Protein AF-A0A0P9CPW8-F1 (afdb_monomer_lite)

pLDDT: mean 89.89, std 15.86, range [35.06, 98.31]

Sequence (96 aa):
ISTAQIAPTRAFIAAADGWLRRLLAVNRASQRLHEPSLLPVLGLRWYTVCRLSTALGPWVWWRFQRSPLARHAPIDAPRRAKFLLKALASSPTAIA

Organism: NCBI:txid186479

Foldseek 3Di:
DDPPPPQLDPVNLVVLLVVLVVVLVVCVVVVPDDNLVSLQVSLQSNVVSLLVNLLVAQVSLVSNVPRPSVVSHPDDPVVNVVSNVSRHVNDPPPPD

Radius of gyration: 14.48 Å; chains: 1; bounding box: 32×31×43 Å

Structure (mmCIF, N/CA/C/O backbone):
data_AF-A0A0P9CPW8-F1
#
_entry.id   AF-A0A0P9CPW8-F1
#
loop_
_atom_site.group_PDB
_atom_site.id
_atom_site.type_symbol
_atom_site.label_atom_id
_atom_site.label_alt_id
_atom_site.label_comp_id
_atom_site.label_asym_id
_atom_site.label_entity_id
_atom_site.label_seq_id
_atom_site.pdbx_PDB_ins_code
_atom_site.Cartn_x
_atom_site.Cartn_y
_atom_site.Cartn_z
_atom_site.occupancy
_atom_site.B_iso_or_equiv
_atom_site.auth_seq_id
_atom_site.auth_comp_id
_atom_site.auth_asym_id
_atom_site.auth_atom_id
_atom_site.pdbx_PDB_model_num
ATOM 1 N N . ILE A 1 1 ? 12.893 -13.829 8.791 1.00 43.44 1 ILE A N 1
ATOM 2 C CA . ILE A 1 1 ? 11.883 -14.035 7.722 1.00 43.44 1 ILE A CA 1
ATOM 3 C C . ILE A 1 1 ? 12.650 -14.092 6.417 1.00 43.44 1 ILE A C 1
ATOM 5 O O . ILE A 1 1 ? 13.310 -13.113 6.094 1.00 43.44 1 ILE A O 1
ATOM 9 N N . SER A 1 2 ? 12.655 -15.248 5.753 1.00 40.59 2 SER A N 1
ATOM 10 C CA . SER A 1 2 ? 13.376 -15.440 4.494 1.00 40.59 2 SER A CA 1
ATOM 11 C C . SER A 1 2 ? 12.870 -14.429 3.464 1.00 40.59 2 SER A C 1
ATOM 13 O O . SER A 1 2 ? 11.680 -14.406 3.148 1.00 40.59 2 SER A O 1
ATOM 15 N N . THR A 1 3 ? 13.749 -13.550 2.988 1.00 51.97 3 THR A N 1
ATOM 16 C CA . THR A 1 3 ? 13.476 -12.590 1.914 1.00 51.97 3 THR A CA 1
ATOM 17 C C . THR A 1 3 ? 13.510 -13.322 0.580 1.00 51.97 3 THR A C 1
ATOM 19 O O . THR A 1 3 ? 14.323 -13.001 -0.286 1.00 51.97 3 THR A O 1
ATOM 22 N N . ALA A 1 4 ? 12.660 -14.338 0.408 1.00 51.00 4 ALA A N 1
ATOM 23 C CA . ALA A 1 4 ? 12.341 -14.797 -0.932 1.00 51.00 4 ALA A CA 1
ATOM 24 C C . ALA A 1 4 ? 11.863 -13.549 -1.676 1.00 51.00 4 ALA A C 1
ATOM 26 O O . ALA A 1 4 ? 10.889 -12.913 -1.265 1.00 51.00 4 ALA A O 1
ATOM 27 N N . GLN A 1 5 ? 12.651 -13.118 -2.659 1.00 57.28 5 GLN A N 1
ATOM 28 C CA . GLN A 1 5 ? 12.392 -11.923 -3.438 1.00 57.28 5 GLN A CA 1
ATOM 29 C C . GLN A 1 5 ? 11.058 -12.141 -4.145 1.00 57.28 5 GLN A C 1
ATOM 31 O O . GLN A 1 5 ? 10.997 -12.764 -5.200 1.00 57.28 5 GLN A O 1
ATOM 36 N N . ILE A 1 6 ? 9.965 -11.679 -3.536 1.00 58.62 6 ILE A N 1
ATOM 37 C CA . ILE A 1 6 ? 8.684 -11.596 -4.220 1.00 58.62 6 ILE A CA 1
ATOM 38 C C . ILE A 1 6 ? 8.924 -10.569 -5.316 1.00 58.62 6 ILE A C 1
ATOM 40 O O . ILE A 1 6 ? 8.936 -9.366 -5.050 1.00 58.62 6 ILE A O 1
ATOM 44 N N . ALA A 1 7 ? 9.192 -11.052 -6.528 1.00 69.50 7 ALA A N 1
ATOM 45 C CA . ALA A 1 7 ? 9.285 -10.200 -7.693 1.00 69.50 7 ALA A CA 1
ATOM 46 C C . ALA A 1 7 ? 7.960 -9.427 -7.770 1.00 69.50 7 ALA A C 1
ATOM 48 O O . ALA A 1 7 ? 6.892 -10.049 -7.836 1.00 69.50 7 ALA A O 1
ATOM 49 N N . PRO A 1 8 ? 7.981 -8.090 -7.676 1.00 79.12 8 PRO A N 1
ATOM 50 C CA . PRO A 1 8 ? 6.755 -7.320 -7.694 1.00 79.12 8 PRO A CA 1
ATOM 51 C C . PRO A 1 8 ? 6.130 -7.461 -9.081 1.00 79.12 8 PRO A C 1
ATOM 53 O O . PRO A 1 8 ? 6.614 -6.881 -10.045 1.00 79.12 8 PRO A O 1
ATOM 56 N N . THR A 1 9 ? 5.057 -8.244 -9.192 1.00 92.25 9 THR A N 1
ATOM 57 C CA . THR A 1 9 ? 4.272 -8.379 -10.424 1.00 92.25 9 THR A CA 1
ATOM 58 C C . THR A 1 9 ? 2.974 -7.591 -10.312 1.00 92.25 9 THR A C 1
ATOM 60 O O . THR A 1 9 ? 2.450 -7.357 -9.219 1.00 92.25 9 THR A O 1
ATOM 63 N N . ARG A 1 10 ? 2.390 -7.209 -11.454 1.00 94.38 10 ARG A N 1
ATOM 64 C CA . ARG A 1 10 ? 1.068 -6.558 -11.464 1.00 94.38 10 ARG A CA 1
ATOM 65 C C . ARG A 1 10 ? -0.002 -7.429 -10.789 1.00 94.38 10 ARG A C 1
ATOM 67 O O . ARG A 1 10 ? -0.849 -6.899 -10.070 1.00 94.38 10 ARG A O 1
ATOM 74 N N . ALA A 1 11 ? 0.080 -8.750 -10.972 1.00 93.88 11 ALA A N 1
ATOM 75 C CA . ALA A 1 11 ? -0.799 -9.725 -10.330 1.00 93.88 11 ALA A CA 1
ATOM 76 C C . ALA A 1 11 ? -0.641 -9.724 -8.802 1.00 93.88 11 ALA A C 1
ATOM 78 O O . ALA A 1 11 ? -1.641 -9.660 -8.088 1.00 93.88 11 ALA A O 1
ATOM 79 N N . PHE A 1 12 ? 0.597 -9.699 -8.296 1.00 93.75 12 PHE A N 1
ATOM 80 C CA . PHE A 1 12 ? 0.864 -9.588 -6.862 1.00 93.75 12 PHE A CA 1
ATOM 81 C C . PHE A 1 12 ? 0.256 -8.311 -6.267 1.00 93.75 12 PHE A C 1
ATOM 83 O O . PHE A 1 12 ? -0.432 -8.374 -5.249 1.00 93.75 12 PHE A O 1
ATOM 90 N N . ILE A 1 13 ? 0.428 -7.159 -6.925 1.00 95.88 13 ILE A N 1
ATOM 91 C CA . ILE A 1 13 ? -0.162 -5.895 -6.453 1.00 95.88 13 ILE A CA 1
ATOM 92 C C . ILE A 1 13 ? -1.693 -5.962 -6.427 1.00 95.88 13 ILE A C 1
ATOM 94 O O . ILE A 1 13 ? -2.318 -5.495 -5.473 1.00 95.88 13 ILE A O 1
ATOM 98 N N . ALA A 1 14 ? -2.311 -6.544 -7.457 1.00 96.00 14 ALA A N 1
ATOM 99 C CA . ALA A 1 14 ? -3.760 -6.712 -7.503 1.00 96.00 14 ALA A CA 1
ATOM 100 C C . ALA A 1 14 ? -4.265 -7.627 -6.373 1.00 96.00 14 ALA A C 1
ATOM 102 O O . ALA A 1 14 ? -5.244 -7.283 -5.705 1.00 96.00 14 ALA A O 1
ATOM 103 N N . ALA A 1 15 ? -3.569 -8.738 -6.119 1.00 96.31 15 ALA A N 1
ATOM 104 C CA . ALA A 1 15 ? -3.877 -9.657 -5.029 1.00 96.31 15 ALA A CA 1
ATOM 105 C C . ALA A 1 15 ? -3.714 -8.992 -3.653 1.00 96.31 15 ALA A C 1
ATOM 107 O O . ALA A 1 15 ? -4.583 -9.153 -2.795 1.00 96.31 15 ALA A O 1
ATOM 108 N N . ALA A 1 16 ? -2.658 -8.196 -3.459 1.00 96.75 16 ALA A N 1
ATOM 109 C CA . ALA A 1 16 ? -2.407 -7.464 -2.220 1.00 96.75 16 ALA A CA 1
ATOM 110 C C . ALA A 1 16 ? -3.511 -6.436 -1.917 1.00 96.75 16 ALA A C 1
ATOM 112 O O . ALA A 1 16 ? -4.030 -6.414 -0.801 1.00 96.75 16 ALA A O 1
ATOM 113 N N . ASP A 1 17 ? -3.930 -5.631 -2.904 1.00 97.94 17 ASP A N 1
ATOM 114 C CA . ASP A 1 17 ? -5.058 -4.697 -2.738 1.00 97.94 17 ASP A CA 1
ATOM 115 C C . ASP A 1 17 ? -6.352 -5.446 -2.388 1.00 97.94 17 ASP A C 1
ATOM 117 O O . ASP A 1 17 ? -7.056 -5.091 -1.442 1.00 97.94 17 ASP A O 1
ATOM 121 N N . GLY A 1 18 ? -6.648 -6.528 -3.116 1.00 98.12 18 GLY A N 1
ATOM 122 C CA . GLY A 1 18 ? -7.824 -7.359 -2.860 1.00 98.12 18 GLY A CA 1
ATOM 123 C C . GLY A 1 18 ? -7.813 -7.992 -1.467 1.00 98.12 18 GLY A C 1
ATOM 124 O O . GLY A 1 18 ? -8.845 -8.046 -0.800 1.00 98.12 18 GLY A O 1
ATOM 125 N N . TRP A 1 19 ? -6.655 -8.449 -0.993 1.00 98.19 19 TRP A N 1
ATOM 126 C CA . TRP A 1 19 ? -6.501 -9.004 0.350 1.00 98.19 19 TRP A CA 1
ATOM 127 C C . TRP A 1 19 ? -6.695 -7.945 1.443 1.00 98.19 19 TRP A C 1
ATOM 129 O O . TRP A 1 19 ? -7.506 -8.156 2.343 1.00 98.19 19 TRP A O 1
ATOM 139 N N . LEU A 1 20 ? -6.053 -6.776 1.333 1.00 98.31 20 LEU A N 1
ATOM 140 C CA . LEU A 1 20 ? -6.200 -5.691 2.314 1.00 98.31 20 LEU A CA 1
ATOM 141 C C . LEU A 1 20 ? -7.644 -5.173 2.392 1.00 98.31 20 LEU A C 1
ATOM 143 O O . LEU A 1 20 ? -8.161 -4.914 3.479 1.00 98.31 20 LEU A O 1
ATOM 147 N N . ARG A 1 21 ? -8.323 -5.057 1.247 1.00 98.19 21 ARG A N 1
ATOM 148 C CA . ARG A 1 21 ? -9.738 -4.661 1.193 1.00 98.19 21 ARG A CA 1
ATOM 149 C C . ARG A 1 21 ? -10.655 -5.716 1.807 1.00 98.19 21 ARG A C 1
ATOM 151 O O . ARG A 1 21 ? -11.599 -5.352 2.502 1.00 98.19 21 ARG A O 1
ATOM 158 N N . ARG A 1 22 ? -10.374 -7.006 1.591 1.00 98.25 22 ARG A N 1
ATOM 159 C CA .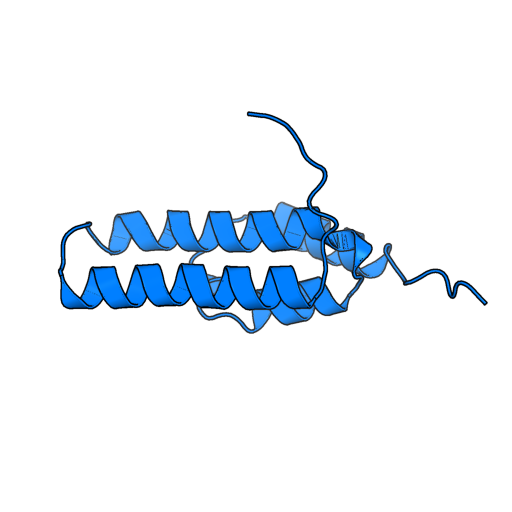 ARG A 1 22 ? -11.102 -8.099 2.256 1.00 98.25 22 ARG A CA 1
ATOM 160 C C . ARG A 1 22 ? -10.891 -8.078 3.764 1.00 98.25 22 ARG A C 1
ATOM 162 O O . ARG A 1 22 ? -11.862 -8.235 4.490 1.00 98.25 22 ARG A O 1
ATOM 169 N N . LEU A 1 23 ? -9.674 -7.810 4.236 1.00 97.31 23 LEU A N 1
ATOM 170 C CA . LEU A 1 23 ? -9.397 -7.680 5.667 1.00 97.31 23 LEU A CA 1
ATOM 171 C C . LEU A 1 23 ? -10.216 -6.545 6.302 1.00 97.31 23 LEU A C 1
ATOM 173 O O . LEU A 1 23 ? -10.815 -6.743 7.355 1.00 97.31 23 LEU A O 1
ATOM 177 N N . LEU A 1 24 ? -10.314 -5.390 5.633 1.00 97.50 24 LEU A N 1
ATOM 178 C CA . LEU A 1 24 ? -11.188 -4.298 6.072 1.00 97.50 24 LEU A CA 1
ATOM 179 C C . LEU A 1 24 ? -12.668 -4.707 6.080 1.00 97.50 24 LEU A C 1
ATOM 181 O O . LEU A 1 24 ? -13.376 -4.411 7.037 1.00 97.50 24 LEU A O 1
ATOM 185 N N . ALA A 1 25 ? -13.138 -5.387 5.032 1.00 97.88 25 ALA A N 1
ATOM 186 C CA . ALA A 1 25 ? -14.526 -5.838 4.937 1.00 97.88 25 ALA A CA 1
ATOM 187 C C . ALA A 1 25 ? -14.885 -6.841 6.046 1.00 97.88 25 ALA A C 1
ATOM 189 O O . ALA A 1 25 ? -15.916 -6.693 6.696 1.00 97.88 25 ALA A O 1
ATOM 190 N N . VAL A 1 26 ? -14.005 -7.810 6.315 1.00 97.94 26 VAL A N 1
ATOM 191 C CA . VAL A 1 26 ? -14.169 -8.762 7.421 1.00 97.94 26 VAL A CA 1
ATOM 192 C C . VAL A 1 26 ? -14.165 -8.028 8.758 1.00 97.94 26 VAL A C 1
ATOM 194 O O . VAL A 1 26 ? -15.039 -8.285 9.578 1.00 97.94 26 VAL A O 1
ATOM 197 N N . ASN A 1 27 ? -13.255 -7.068 8.966 1.00 97.62 27 ASN A N 1
ATOM 198 C CA . ASN A 1 27 ? -13.250 -6.286 10.200 1.00 97.62 27 ASN A CA 1
ATOM 199 C C . ASN A 1 27 ? -14.541 -5.483 10.389 1.00 97.62 27 ASN A C 1
ATOM 201 O O . ASN A 1 27 ? -15.027 -5.395 11.508 1.00 97.62 27 ASN A O 1
ATOM 205 N N . ARG A 1 28 ? -15.108 -4.919 9.319 1.00 96.69 28 ARG A N 1
ATOM 206 C CA . ARG A 1 28 ? -16.396 -4.209 9.366 1.00 96.69 28 ARG A CA 1
ATOM 207 C C . ARG A 1 28 ? -17.552 -5.121 9.740 1.00 96.69 28 ARG A C 1
ATOM 209 O O . ARG A 1 28 ? -18.408 -4.712 10.511 1.00 96.69 28 ARG A O 1
ATOM 216 N N . ALA A 1 29 ? -17.555 -6.346 9.221 1.00 97.69 29 ALA A N 1
ATOM 217 C CA . ALA A 1 29 ? -18.577 -7.334 9.544 1.00 97.69 29 ALA A CA 1
ATOM 218 C C . ALA A 1 29 ? -18.452 -7.858 10.983 1.00 97.69 29 ALA A C 1
ATOM 220 O O . ALA A 1 29 ? -19.460 -8.104 11.632 1.00 97.69 29 ALA A O 1
ATOM 221 N N . SER A 1 30 ? -17.227 -8.037 11.489 1.00 96.44 30 SER A N 1
ATOM 222 C CA . SER A 1 30 ? -16.994 -8.644 12.806 1.00 96.44 30 SER A CA 1
ATOM 223 C C . SER A 1 30 ? -16.739 -7.645 13.939 1.00 96.44 30 SER A C 1
ATOM 225 O O . SER A 1 30 ? -16.679 -8.059 15.090 1.00 96.44 30 SER A O 1
ATOM 227 N N . GLN A 1 31 ? -16.463 -6.379 13.614 1.00 94.00 31 GLN A N 1
ATOM 228 C CA . GLN A 1 31 ? -16.071 -5.287 14.522 1.00 94.00 31 GLN A CA 1
ATOM 229 C C . GLN A 1 31 ? -14.980 -5.659 15.546 1.00 94.00 31 GLN A C 1
ATOM 231 O O . GLN A 1 31 ? -14.958 -5.161 16.667 1.00 94.00 31 GLN A O 1
ATOM 236 N N . ARG A 1 32 ? -14.046 -6.539 15.158 1.00 94.88 32 ARG A N 1
ATOM 237 C CA . ARG A 1 32 ? -13.028 -7.096 16.070 1.00 94.88 32 ARG A CA 1
ATOM 238 C C . ARG A 1 32 ? -11.921 -6.102 16.396 1.00 94.88 32 ARG A C 1
ATOM 240 O O . ARG A 1 32 ? -11.352 -6.150 17.480 1.00 94.88 32 ARG A O 1
ATOM 247 N N . LEU A 1 33 ? -11.583 -5.237 15.445 1.00 95.31 33 LEU A N 1
ATOM 248 C CA . LEU A 1 33 ? -10.580 -4.193 15.595 1.00 95.31 33 LEU A CA 1
ATOM 249 C C . LEU A 1 33 ? -11.256 -2.831 15.499 1.00 95.31 33 LEU A C 1
ATOM 251 O O . LEU A 1 33 ? -12.134 -2.619 14.656 1.00 95.31 33 LEU A O 1
ATOM 255 N N . HIS A 1 34 ? -10.782 -1.887 16.310 1.00 96.56 34 HIS A N 1
ATOM 256 C CA . HIS A 1 34 ? -11.200 -0.494 16.235 1.00 96.56 34 HIS A CA 1
ATOM 257 C C . HIS A 1 34 ? -10.828 0.090 14.862 1.00 96.56 34 HIS A C 1
ATOM 259 O O . HIS A 1 34 ? -9.652 0.303 14.556 1.00 96.56 34 HIS A O 1
ATOM 265 N N . GLU A 1 35 ? -11.833 0.316 14.012 1.00 95.94 35 GLU A N 1
ATOM 266 C CA . GLU A 1 35 ? -11.633 0.703 12.610 1.00 95.94 35 GLU A CA 1
ATOM 267 C C . GLU A 1 35 ? -10.796 1.985 12.426 1.00 95.94 35 GLU A C 1
ATOM 269 O O . GLU A 1 35 ? -9.896 1.962 11.580 1.00 95.94 35 GLU A O 1
ATOM 274 N N . PRO A 1 36 ? -10.982 3.058 13.224 1.00 96.56 36 PRO A N 1
ATOM 275 C CA . PRO A 1 36 ? -10.139 4.252 13.142 1.00 96.56 36 PRO A CA 1
ATOM 276 C C . PRO A 1 36 ? -8.640 3.972 13.307 1.00 96.56 36 PRO A C 1
ATOM 278 O O . PRO A 1 36 ? -7.827 4.607 12.641 1.00 96.56 36 PRO A O 1
ATOM 281 N N . SER A 1 37 ? -8.268 2.981 14.124 1.00 96.94 37 SER A N 1
ATOM 282 C CA . SER A 1 37 ? -6.871 2.557 14.294 1.00 96.94 37 SER A CA 1
ATOM 283 C C . SER A 1 37 ? -6.403 1.612 13.184 1.00 96.94 37 SER A C 1
ATOM 285 O O . SER A 1 37 ? -5.222 1.593 12.838 1.00 96.94 37 SER A O 1
ATOM 287 N N . LEU A 1 38 ? -7.311 0.828 12.596 1.00 97.31 38 LEU A N 1
ATOM 288 C CA . LEU A 1 38 ? -6.992 -0.126 11.531 1.00 97.31 38 LEU A CA 1
ATOM 289 C C . LEU A 1 38 ? -6.741 0.563 10.183 1.00 97.31 38 LEU A C 1
ATOM 291 O O . LEU A 1 38 ? -5.826 0.177 9.450 1.00 97.31 38 LEU A O 1
ATOM 295 N N . LEU A 1 39 ? -7.544 1.572 9.837 1.00 98.12 39 LEU A N 1
ATOM 296 C CA . LEU A 1 39 ? -7.482 2.237 8.531 1.00 98.12 39 LEU A CA 1
ATOM 297 C C . LEU A 1 39 ? -6.079 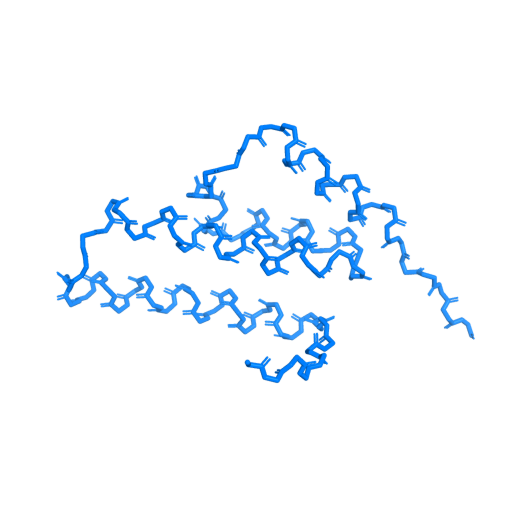2.792 8.199 1.00 98.12 39 LEU A C 1
ATOM 299 O O . LEU A 1 39 ? -5.590 2.493 7.102 1.00 98.12 39 LEU A O 1
ATOM 303 N N . PRO A 1 40 ? -5.379 3.505 9.109 1.00 98.19 40 PRO A N 1
ATOM 304 C CA . PRO A 1 40 ? -4.011 3.961 8.873 1.00 98.19 40 PRO A CA 1
ATOM 305 C C . PRO A 1 40 ? -3.024 2.825 8.618 1.00 98.19 40 PRO A C 1
ATOM 307 O O . PRO A 1 40 ? -2.154 2.940 7.752 1.00 98.19 40 PRO A O 1
ATOM 310 N N . VAL A 1 41 ? -3.178 1.702 9.325 1.00 98.00 41 VAL A N 1
ATOM 311 C CA . VAL A 1 41 ? -2.318 0.523 9.163 1.00 98.00 41 VAL A CA 1
ATOM 312 C C . VAL A 1 41 ? -2.506 -0.083 7.776 1.00 98.00 41 VAL A C 1
ATOM 314 O O . VAL A 1 41 ? -1.523 -0.331 7.076 1.00 98.00 41 VAL A O 1
ATOM 317 N N . LEU A 1 42 ? -3.751 -0.277 7.336 1.00 98.31 42 LEU A N 1
ATOM 318 C CA . LEU A 1 42 ? -4.035 -0.813 6.002 1.00 98.31 42 LEU A CA 1
ATOM 319 C C . LEU A 1 42 ? -3.563 0.135 4.896 1.00 98.31 42 LEU A C 1
ATOM 321 O O . LEU A 1 42 ? -2.958 -0.315 3.921 1.00 98.31 42 LEU A O 1
ATOM 325 N N . GLY A 1 43 ? -3.775 1.442 5.066 1.00 98.19 43 GLY A N 1
ATOM 326 C CA . GLY A 1 43 ? -3.281 2.461 4.141 1.00 98.19 4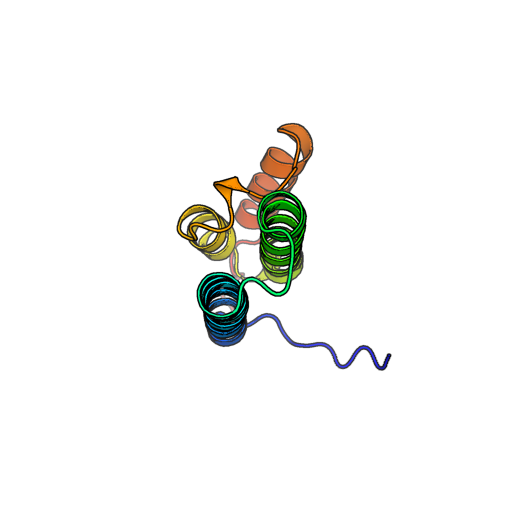3 GLY A CA 1
ATOM 327 C C . GLY A 1 43 ? -1.754 2.463 4.039 1.00 98.19 43 GLY A C 1
ATOM 328 O O . GLY A 1 43 ? -1.203 2.467 2.936 1.00 98.19 43 GLY A O 1
ATOM 329 N N . LEU A 1 44 ? -1.050 2.382 5.170 1.00 98.19 44 LEU A N 1
ATOM 330 C CA . LEU A 1 44 ? 0.412 2.316 5.204 1.00 98.19 44 LEU A CA 1
ATOM 331 C C . LEU A 1 44 ? 0.951 1.027 4.566 1.00 98.19 44 LEU A C 1
ATOM 333 O O . LEU A 1 44 ? 1.958 1.064 3.849 1.00 98.19 44 LEU A O 1
ATOM 337 N N . ARG A 1 45 ? 0.287 -0.115 4.786 1.00 98.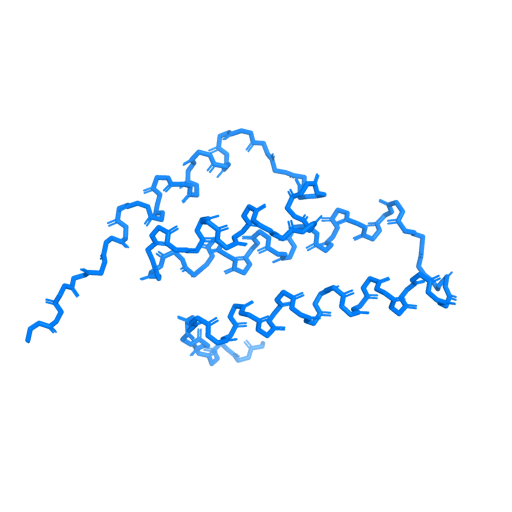00 45 ARG A N 1
ATOM 338 C CA . ARG A 1 45 ? 0.643 -1.387 4.136 1.00 98.00 45 ARG A CA 1
ATOM 339 C C . ARG A 1 45 ? 0.447 -1.312 2.630 1.00 98.00 45 ARG A C 1
ATOM 341 O O . ARG A 1 45 ? 1.359 -1.690 1.896 1.00 98.00 45 ARG A O 1
ATOM 348 N N . TRP A 1 46 ? -0.669 -0.749 2.175 1.00 98.19 46 TRP A N 1
ATOM 349 C CA . TRP A 1 46 ? -0.918 -0.530 0.753 1.00 98.19 46 TRP A CA 1
ATOM 350 C C . TRP A 1 46 ? 0.140 0.375 0.110 1.00 98.19 46 TRP A C 1
ATOM 352 O O . TRP A 1 46 ? 0.738 0.017 -0.906 1.00 98.19 46 TRP A O 1
ATOM 362 N N . TYR A 1 47 ? 0.452 1.505 0.749 1.00 98.00 47 TYR A N 1
ATOM 363 C CA . TYR A 1 47 ? 1.539 2.383 0.318 1.00 98.00 47 TYR A CA 1
ATOM 364 C C . TYR A 1 47 ? 2.879 1.645 0.234 1.00 98.00 47 TYR A C 1
ATOM 366 O O . TYR A 1 47 ? 3.614 1.800 -0.737 1.00 98.00 47 TYR A O 1
ATOM 374 N N . THR A 1 48 ? 3.196 0.817 1.230 1.00 96.50 48 THR A N 1
ATOM 375 C CA . THR A 1 48 ? 4.465 0.082 1.287 1.00 96.50 48 THR A CA 1
ATOM 376 C C . THR A 1 48 ? 4.597 -0.910 0.136 1.00 96.50 48 THR A C 1
ATOM 378 O O . THR A 1 48 ? 5.637 -0.919 -0.521 1.00 96.50 48 THR A O 1
ATOM 381 N N . VAL A 1 49 ? 3.547 -1.686 -0.152 1.00 96.25 49 VAL A N 1
ATOM 382 C CA . VAL A 1 49 ? 3.511 -2.617 -1.294 1.00 96.25 49 VAL A CA 1
ATOM 383 C C . VAL A 1 49 ? 3.786 -1.872 -2.602 1.00 96.25 49 VAL A C 1
ATOM 385 O O . VAL A 1 49 ? 4.676 -2.257 -3.361 1.00 96.25 49 VAL A O 1
ATOM 388 N N . CYS A 1 50 ? 3.087 -0.762 -2.837 1.00 96.56 50 CYS A N 1
ATOM 389 C CA . CYS A 1 50 ? 3.243 0.032 -4.054 1.00 96.56 50 CYS A CA 1
ATOM 390 C C . CYS A 1 50 ? 4.624 0.698 -4.158 1.00 96.56 50 CYS A C 1
ATOM 392 O O . CYS A 1 50 ? 5.270 0.632 -5.202 1.00 96.56 50 CYS A O 1
ATOM 394 N N . ARG A 1 51 ? 5.131 1.280 -3.066 1.00 95.75 51 ARG A N 1
ATOM 395 C CA . ARG A 1 51 ? 6.446 1.940 -3.019 1.00 95.75 51 ARG A CA 1
ATOM 396 C C . ARG A 1 51 ? 7.593 0.976 -3.327 1.00 95.75 51 ARG A C 1
ATOM 398 O O . ARG A 1 51 ? 8.542 1.349 -4.020 1.00 95.75 51 ARG A O 1
ATOM 405 N N . LEU A 1 52 ? 7.522 -0.246 -2.802 1.00 94.12 52 LEU A N 1
ATOM 406 C CA . LEU A 1 52 ? 8.526 -1.285 -3.050 1.00 94.12 52 LEU A CA 1
ATOM 407 C C . LEU A 1 52 ? 8.422 -1.886 -4.457 1.00 94.12 52 LEU A C 1
ATOM 409 O O . LEU A 1 52 ? 9.372 -2.497 -4.928 1.00 94.12 52 LEU A O 1
ATOM 413 N N . SER A 1 53 ? 7.314 -1.642 -5.153 1.00 94.75 53 SER A N 1
ATOM 414 C CA . SER A 1 53 ? 7.053 -2.151 -6.499 1.00 94.75 53 SER A CA 1
ATOM 415 C C . SER A 1 53 ? 7.218 -1.084 -7.586 1.00 94.75 53 SER A C 1
ATOM 417 O O . SER A 1 53 ? 6.630 -1.183 -8.660 1.00 94.75 53 SER A O 1
ATOM 419 N N . THR A 1 54 ? 8.013 -0.046 -7.311 1.00 93.81 54 THR A N 1
ATOM 420 C CA . THR A 1 54 ? 8.271 1.060 -8.250 1.00 93.81 54 THR A CA 1
ATOM 421 C C . THR A 1 54 ? 8.895 0.603 -9.565 1.00 93.81 54 THR A C 1
ATOM 423 O O . THR A 1 54 ? 8.639 1.243 -10.572 1.00 93.81 54 THR A O 1
ATOM 426 N N . ALA A 1 55 ? 9.574 -0.549 -9.593 1.00 91.56 55 ALA A N 1
ATOM 427 C CA . ALA A 1 55 ? 10.085 -1.179 -10.815 1.00 91.56 55 ALA A CA 1
ATOM 428 C C . ALA A 1 55 ? 8.999 -1.509 -11.866 1.00 91.56 55 ALA A C 1
ATOM 430 O O . ALA A 1 55 ? 9.318 -1.696 -13.032 1.00 91.56 55 ALA A O 1
ATOM 431 N N . LEU A 1 56 ? 7.714 -1.547 -11.484 1.00 91.81 56 LEU A N 1
ATOM 432 C CA . LEU A 1 56 ? 6.585 -1.686 -12.419 1.00 91.81 56 LEU A CA 1
ATOM 433 C C . LEU A 1 56 ? 6.182 -0.364 -13.098 1.00 91.81 56 LEU A C 1
ATOM 435 O O . LEU A 1 56 ? 5.188 -0.314 -13.832 1.00 91.81 56 LEU A O 1
ATOM 439 N N . GLY A 1 57 ? 6.927 0.701 -12.818 1.00 93.69 57 GLY A N 1
ATOM 440 C CA . GLY A 1 57 ? 6.800 2.011 -13.424 1.00 93.69 57 GLY A CA 1
ATOM 441 C C . GLY A 1 57 ? 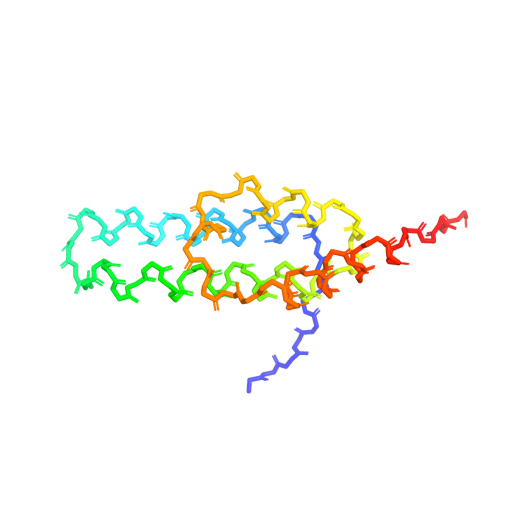5.559 2.798 -13.017 1.00 93.69 57 GLY A C 1
ATOM 442 O O . GLY A 1 57 ? 4.942 2.516 -11.983 1.00 93.69 57 GLY A O 1
ATOM 443 N N . PRO A 1 58 ? 5.145 3.789 -13.828 1.00 95.69 58 PRO A N 1
ATOM 444 C CA . PRO A 1 58 ? 4.062 4.713 -13.482 1.00 95.69 58 PRO A CA 1
ATOM 445 C C . PRO A 1 58 ? 2.743 4.006 -13.151 1.00 95.69 58 PRO A C 1
ATOM 447 O O . PRO A 1 58 ? 1.924 4.518 -12.387 1.00 95.69 58 PRO A O 1
ATOM 450 N N . TRP A 1 59 ? 2.544 2.795 -13.680 1.00 95.56 59 TRP A N 1
ATOM 451 C CA . TRP A 1 59 ? 1.386 1.960 -13.383 1.00 95.56 59 TRP A CA 1
ATOM 452 C C . TRP A 1 59 ? 1.182 1.740 -11.876 1.00 95.56 59 TRP A C 1
ATOM 454 O O . TRP A 1 59 ? 0.040 1.776 -11.414 1.00 95.56 59 TRP A O 1
ATOM 464 N N . VAL A 1 60 ? 2.253 1.569 -11.085 1.00 96.38 60 VAL A N 1
ATOM 465 C CA . VAL A 1 60 ? 2.103 1.337 -9.638 1.00 96.38 60 VAL A CA 1
ATOM 466 C C . VAL A 1 60 ? 1.585 2.573 -8.901 1.00 96.38 60 VAL A C 1
ATOM 468 O O . VAL A 1 60 ? 0.808 2.449 -7.953 1.00 96.38 60 VAL A O 1
ATOM 471 N N . TRP A 1 61 ? 1.948 3.770 -9.366 1.00 96.44 61 TRP A N 1
ATOM 472 C CA . TRP A 1 61 ? 1.427 5.022 -8.824 1.00 96.44 61 TRP A CA 1
ATOM 473 C C . TRP A 1 61 ? -0.075 5.140 -9.086 1.00 96.44 61 TRP A C 1
ATOM 475 O O . TRP A 1 61 ? -0.858 5.349 -8.157 1.00 96.44 61 TRP A O 1
ATOM 485 N N . TRP A 1 62 ? -0.496 4.914 -10.331 1.00 96.81 62 TRP A N 1
ATOM 486 C CA . TRP A 1 62 ? -1.913 4.901 -10.691 1.00 96.81 62 TRP A CA 1
ATOM 487 C C . TRP A 1 62 ? -2.689 3.852 -9.901 1.00 96.81 62 TRP A C 1
ATOM 489 O O . TRP A 1 62 ? -3.784 4.122 -9.399 1.00 96.81 62 TRP A O 1
ATOM 499 N N . ARG A 1 63 ? -2.113 2.656 -9.741 1.00 97.06 63 ARG A N 1
ATOM 500 C CA . ARG A 1 63 ? -2.747 1.581 -8.983 1.00 97.06 63 ARG A CA 1
ATOM 501 C C . ARG A 1 63 ? -2.923 1.957 -7.519 1.00 97.06 63 ARG A C 1
ATOM 503 O O . ARG A 1 63 ? -4.005 1.702 -6.986 1.00 97.06 63 ARG A O 1
ATOM 510 N N . PHE A 1 64 ? -1.907 2.573 -6.906 1.00 97.69 64 PHE A N 1
ATOM 511 C CA . PHE A 1 64 ? -1.966 3.078 -5.537 1.00 97.69 64 PHE A CA 1
ATOM 512 C C . PHE A 1 64 ? -3.156 4.020 -5.358 1.00 97.69 64 PHE A C 1
ATOM 514 O O . PHE A 1 64 ? -4.016 3.735 -4.527 1.00 97.69 64 PHE A O 1
ATOM 521 N N . GLN A 1 65 ? -3.249 5.061 -6.188 1.00 96.81 65 GLN A N 1
ATOM 522 C CA . GLN A 1 65 ? -4.261 6.116 -6.062 1.00 96.81 65 GLN A CA 1
ATOM 523 C C . GLN A 1 65 ? -5.698 5.622 -6.276 1.00 96.81 65 GLN A C 1
ATOM 525 O O . GLN A 1 65 ? -6.624 6.139 -5.660 1.00 96.81 65 GLN A O 1
ATOM 530 N N . ARG A 1 66 ? -5.900 4.598 -7.114 1.00 96.50 66 ARG A N 1
ATOM 531 C CA . ARG A 1 66 ? -7.234 4.031 -7.385 1.00 96.50 66 ARG A CA 1
ATOM 532 C C . ARG A 1 66 ? -7.798 3.184 -6.243 1.00 96.50 66 ARG A C 1
ATOM 534 O O . ARG A 1 66 ? -8.984 2.862 -6.268 1.00 96.50 66 ARG A O 1
ATOM 541 N N . SER A 1 67 ? -6.979 2.766 -5.277 1.00 97.25 67 SER A N 1
ATOM 542 C CA . SER A 1 67 ? -7.479 1.992 -4.140 1.00 97.25 67 SER A CA 1
ATOM 543 C C . SER A 1 67 ? -8.084 2.914 -3.076 1.00 97.25 67 SER A C 1
ATOM 545 O O . SER A 1 67 ? -7.440 3.889 -2.681 1.00 97.25 67 SER A O 1
ATOM 547 N N . PRO A 1 68 ? -9.251 2.571 -2.496 1.00 96.62 68 PRO A N 1
ATOM 548 C CA . PRO A 1 68 ? -9.814 3.310 -1.366 1.00 96.62 68 PRO A CA 1
ATOM 549 C C . PRO A 1 68 ? -8.928 3.274 -0.111 1.00 96.62 68 PRO A C 1
ATOM 551 O O . PRO A 1 68 ? -9.212 4.000 0.834 1.00 96.62 68 PRO A O 1
ATOM 554 N N . LEU A 1 69 ? -7.875 2.451 -0.068 1.00 97.31 69 LEU A N 1
ATOM 555 C CA . LEU A 1 69 ? -6.903 2.423 1.029 1.00 97.31 69 LEU A CA 1
ATOM 556 C C . LEU A 1 69 ? -5.913 3.598 0.972 1.00 97.31 69 LEU A C 1
ATOM 558 O O . LEU A 1 69 ? -5.364 3.985 2.001 1.00 97.31 69 LEU A O 1
ATOM 562 N N . ALA A 1 70 ? -5.700 4.207 -0.200 1.00 97.19 70 ALA A N 1
ATOM 563 C CA . ALA A 1 70 ? -4.713 5.277 -0.374 1.00 97.19 70 ALA A CA 1
ATOM 564 C C . ALA A 1 70 ? -5.045 6.562 0.397 1.00 97.19 70 ALA A C 1
ATOM 566 O O . ALA A 1 70 ? -4.131 7.272 0.824 1.00 97.19 70 ALA A O 1
ATOM 567 N N . ARG A 1 71 ? -6.336 6.846 0.612 1.00 96.31 71 ARG A N 1
ATOM 568 C CA . ARG A 1 71 ? -6.797 7.991 1.419 1.00 96.31 71 ARG A CA 1
ATOM 569 C C . ARG A 1 71 ? -6.506 7.834 2.910 1.00 96.31 71 ARG A C 1
ATOM 571 O O . ARG A 1 71 ? -6.453 8.823 3.622 1.00 96.31 71 ARG A O 1
ATOM 578 N N . HIS A 1 72 ? -6.314 6.599 3.370 1.00 97.62 72 HIS A N 1
ATOM 579 C CA . HIS A 1 72 ? -6.039 6.301 4.772 1.00 97.62 72 HIS A CA 1
ATOM 580 C C . HIS A 1 72 ? -4.543 6.156 5.054 1.00 97.62 72 HIS A C 1
ATOM 582 O O . HIS A 1 72 ? -4.166 5.987 6.202 1.00 97.62 72 HIS A O 1
ATOM 588 N N . ALA A 1 73 ? -3.676 6.211 4.038 1.00 96.62 73 ALA A N 1
ATOM 589 C CA . ALA A 1 73 ? -2.237 6.118 4.245 1.00 96.62 73 ALA A CA 1
ATOM 590 C C . ALA A 1 73 ? -1.712 7.397 4.934 1.00 96.62 73 ALA A C 1
ATOM 592 O O . ALA A 1 73 ? -1.779 8.466 4.313 1.00 96.62 73 ALA A O 1
ATOM 593 N N . PRO A 1 74 ? -1.150 7.308 6.159 1.00 96.50 74 PRO A N 1
ATOM 594 C CA . PRO A 1 74 ? -0.608 8.452 6.890 1.00 96.50 74 PRO A CA 1
ATOM 595 C C . PRO A 1 74 ? 0.783 8.804 6.346 1.00 96.50 74 PRO A C 1
ATOM 597 O O . PRO A 1 74 ? 1.814 8.556 6.971 1.00 96.50 74 PRO A O 1
ATOM 600 N N . ILE A 1 75 ? 0.814 9.305 5.115 1.00 95.56 75 ILE A N 1
ATOM 601 C CA . ILE A 1 75 ? 2.036 9.679 4.407 1.00 95.56 75 ILE A CA 1
ATOM 602 C C . ILE A 1 75 ? 1.990 11.160 4.049 1.00 95.56 75 ILE A C 1
ATOM 604 O O . ILE A 1 75 ? 1.018 11.655 3.475 1.00 95.56 75 ILE A O 1
ATOM 608 N N . ASP A 1 76 ? 3.070 11.845 4.385 1.00 95.25 76 ASP A N 1
ATOM 609 C CA . ASP A 1 76 ? 3.320 13.248 4.104 1.00 95.25 76 ASP A CA 1
ATOM 610 C C . ASP A 1 76 ? 3.581 13.490 2.607 1.00 95.25 76 ASP A C 1
ATOM 612 O O . ASP A 1 76 ? 3.973 12.591 1.848 1.00 95.25 76 ASP A O 1
ATOM 616 N N . ALA A 1 77 ? 3.356 14.731 2.172 1.00 95.25 77 ALA A N 1
ATOM 617 C CA . ALA A 1 77 ? 3.517 15.137 0.778 1.00 95.25 77 ALA A CA 1
ATOM 618 C C . ALA A 1 77 ? 4.925 14.851 0.208 1.00 95.25 77 ALA A C 1
ATOM 620 O O . ALA A 1 77 ? 4.994 14.316 -0.903 1.00 95.25 77 ALA A O 1
ATOM 621 N N . PRO A 1 78 ? 6.038 15.078 0.940 1.00 96.94 78 PRO A N 1
ATOM 622 C CA . PRO A 1 78 ? 7.378 14.735 0.459 1.00 96.94 78 PRO A CA 1
ATOM 623 C C . PRO A 1 78 ? 7.545 13.247 0.133 1.00 96.94 78 PRO A C 1
ATOM 625 O O . PRO A 1 78 ? 8.087 12.890 -0.917 1.00 96.94 78 PRO A O 1
ATOM 628 N N . ARG A 1 79 ? 7.040 12.347 0.988 1.00 95.69 79 ARG A N 1
ATOM 629 C CA . ARG A 1 79 ? 7.099 10.898 0.731 1.00 95.69 79 ARG A CA 1
ATOM 630 C C . ARG A 1 79 ? 6.231 10.494 -0.458 1.00 95.69 79 ARG A C 1
ATOM 632 O O . ARG A 1 79 ? 6.663 9.658 -1.255 1.00 95.69 79 ARG A O 1
ATOM 639 N N . ARG A 1 80 ? 5.051 11.106 -0.620 1.00 95.00 80 ARG A N 1
ATOM 640 C CA . ARG A 1 80 ? 4.196 10.908 -1.807 1.00 95.00 80 ARG A CA 1
ATOM 641 C C . ARG A 1 80 ? 4.900 11.353 -3.088 1.00 95.00 80 ARG A C 1
ATOM 643 O O . ARG A 1 80 ? 4.931 10.582 -4.044 1.00 95.00 80 ARG A O 1
ATOM 650 N N . ALA A 1 81 ? 5.504 12.539 -3.089 1.00 96.19 81 ALA A N 1
ATOM 651 C CA . ALA A 1 81 ? 6.252 13.063 -4.229 1.00 96.19 81 ALA A CA 1
ATOM 652 C C . ALA A 1 81 ? 7.443 12.160 -4.577 1.00 96.19 81 ALA A C 1
ATOM 654 O O . ALA A 1 81 ? 7.600 11.760 -5.727 1.00 96.19 81 ALA A O 1
ATOM 655 N N . LYS A 1 82 ? 8.225 11.735 -3.576 1.00 96.81 82 LYS A N 1
ATOM 656 C CA . LYS A 1 82 ? 9.335 10.790 -3.771 1.00 96.81 82 LYS A CA 1
ATOM 657 C C . LYS A 1 82 ? 8.873 9.469 -4.389 1.00 96.81 82 LYS A C 1
ATOM 659 O O . LYS A 1 82 ? 9.561 8.931 -5.255 1.00 96.81 82 LYS A O 1
ATOM 664 N N . PHE A 1 83 ? 7.732 8.931 -3.954 1.00 95.81 83 PHE A N 1
ATOM 665 C CA . PHE A 1 83 ? 7.158 7.724 -4.551 1.00 95.81 83 PHE A CA 1
ATOM 666 C C . PHE A 1 83 ? 6.771 7.951 -6.020 1.00 95.81 83 PHE A C 1
ATOM 668 O O . PHE A 1 83 ? 7.184 7.157 -6.865 1.00 95.81 83 PHE A O 1
ATOM 675 N N . LEU A 1 84 ? 6.057 9.036 -6.331 1.00 96.25 84 LEU A N 1
ATOM 676 C CA . LEU A 1 84 ? 5.700 9.392 -7.707 1.00 96.25 84 LEU A CA 1
ATOM 677 C C . LEU A 1 84 ? 6.942 9.500 -8.599 1.00 96.25 84 LEU A C 1
ATOM 679 O O . LEU A 1 84 ? 7.026 8.808 -9.610 1.00 96.25 84 LEU A O 1
ATOM 683 N N . LEU A 1 85 ? 7.930 10.300 -8.193 1.00 96.81 85 LEU A N 1
ATOM 684 C CA . LEU A 1 85 ? 9.168 10.494 -8.952 1.00 96.81 85 LEU A CA 1
ATOM 685 C C . LEU A 1 85 ? 9.892 9.168 -9.196 1.00 96.81 85 LEU A C 1
ATOM 687 O O . LEU A 1 85 ? 10.325 8.897 -10.312 1.00 96.81 85 LEU A O 1
ATOM 691 N N . LYS A 1 86 ? 9.963 8.295 -8.183 1.00 94.69 86 LYS A N 1
ATOM 692 C CA . LYS A 1 86 ? 10.585 6.975 -8.334 1.00 94.69 86 LYS A CA 1
ATOM 693 C C . LYS A 1 86 ? 9.809 6.063 -9.292 1.00 94.69 86 LYS A C 1
ATOM 695 O O . LYS A 1 86 ? 10.432 5.336 -10.061 1.00 94.69 86 LYS A O 1
ATOM 700 N N . ALA A 1 87 ? 8.477 6.090 -9.255 1.00 94.19 87 ALA A N 1
ATOM 701 C CA . ALA A 1 87 ? 7.640 5.325 -10.179 1.00 94.19 87 ALA A CA 1
ATOM 702 C C . ALA A 1 87 ? 7.774 5.826 -11.628 1.00 94.19 87 ALA A C 1
ATOM 704 O O . ALA A 1 87 ? 7.777 5.013 -12.543 1.00 94.19 87 ALA A O 1
ATOM 705 N N . LEU A 1 88 ? 7.922 7.139 -11.837 1.00 94.12 88 LEU A N 1
ATOM 706 C CA . LEU A 1 88 ? 8.151 7.732 -13.160 1.00 94.12 88 LEU A CA 1
ATOM 707 C C . LEU A 1 88 ? 9.549 7.412 -13.709 1.00 94.12 88 LEU A C 1
ATOM 709 O O . LEU A 1 88 ? 9.682 7.039 -14.871 1.00 94.12 88 LEU A O 1
ATOM 713 N N . ALA A 1 89 ? 10.578 7.507 -12.861 1.00 93.06 89 ALA A N 1
ATOM 714 C CA . ALA A 1 89 ? 11.958 7.191 -13.232 1.00 93.06 89 ALA A CA 1
ATOM 715 C C . ALA A 1 89 ? 12.158 5.704 -13.560 1.00 93.06 89 ALA A C 1
ATOM 717 O O . ALA A 1 89 ? 13.008 5.351 -14.371 1.00 93.06 89 ALA A O 1
ATOM 718 N N . SER A 1 90 ? 11.349 4.831 -12.959 1.00 83.69 90 SER A N 1
ATOM 719 C CA . SER A 1 90 ? 11.309 3.403 -13.276 1.00 83.69 90 SER A CA 1
ATOM 720 C C . SER A 1 90 ? 10.485 3.176 -14.547 1.00 83.69 90 SER A C 1
ATOM 722 O O . SER A 1 90 ? 9.461 2.502 -14.532 1.00 83.69 90 SER A O 1
ATOM 724 N N . SER A 1 91 ? 10.871 3.793 -15.660 1.00 64.31 91 SER A N 1
ATOM 725 C CA . SER A 1 91 ? 10.291 3.416 -16.949 1.00 64.31 91 SER A CA 1
ATOM 726 C C . SER A 1 91 ? 10.694 1.971 -17.255 1.00 64.31 91 SER A C 1
ATOM 728 O O . SER A 1 91 ? 11.814 1.582 -16.916 1.00 64.31 91 SER A O 1
ATOM 730 N N . PRO A 1 92 ? 9.809 1.145 -17.843 1.00 57.91 92 PRO A N 1
ATOM 731 C CA . PRO A 1 92 ? 10.225 -0.166 -18.300 1.00 57.91 92 PRO A CA 1
ATOM 732 C C . PRO A 1 92 ? 11.310 0.073 -19.344 1.00 57.91 92 PRO A C 1
ATOM 734 O O . PRO A 1 92 ? 11.030 0.620 -20.410 1.00 57.91 92 PRO A O 1
ATOM 737 N N . THR A 1 93 ? 12.553 -0.291 -19.037 1.00 51.78 93 THR A N 1
ATOM 738 C CA . THR A 1 93 ? 13.524 -0.556 -20.089 1.00 51.78 93 THR A CA 1
ATOM 739 C C . THR A 1 93 ? 12.835 -1.565 -20.991 1.00 51.78 93 THR A C 1
ATOM 741 O O . THR A 1 93 ? 12.485 -2.656 -20.535 1.00 51.78 93 THR A O 1
ATOM 744 N N . ALA A 1 94 ? 12.520 -1.156 -22.218 1.00 44.59 94 ALA A N 1
ATOM 745 C CA . ALA A 1 94 ? 12.127 -2.078 -23.258 1.00 44.59 94 ALA A CA 1
ATOM 746 C C . ALA A 1 94 ? 13.272 -3.086 -23.358 1.00 44.59 94 ALA A C 1
ATOM 748 O O . ALA A 1 94 ? 14.346 -2.765 -23.858 1.00 44.59 94 ALA A O 1
ATOM 749 N N . ILE A 1 9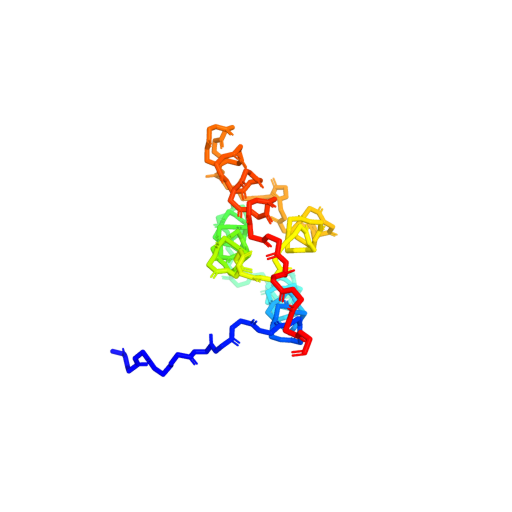5 ? 13.080 -4.265 -22.772 1.00 41.84 95 ILE A N 1
ATOM 750 C CA . ILE A 1 95 ? 13.877 -5.424 -23.133 1.00 41.84 95 ILE A CA 1
ATOM 751 C C . ILE A 1 95 ? 13.316 -5.792 -24.504 1.00 41.84 95 ILE A C 1
ATOM 753 O O . ILE A 1 95 ? 12.250 -6.403 -24.594 1.00 41.84 95 ILE A O 1
ATOM 757 N N . ALA A 1 96 ? 13.940 -5.210 -25.528 1.00 35.06 96 ALA A N 1
ATOM 758 C CA . ALA A 1 96 ? 13.851 -5.666 -26.904 1.00 35.06 96 ALA A CA 1
ATOM 759 C C . ALA A 1 96 ? 14.513 -7.043 -27.020 1.00 35.06 96 ALA A C 1
ATOM 761 O O . ALA A 1 96 ? 15.481 -7.287 -26.259 1.00 35.06 96 ALA A O 1
#

Secondary structure (DSSP, 8-state):
---------HHHHHHHHHHHHHHHHHHHHH--S-HHHHHHHHHHHHHHHHHHTGGGTHHHHHHHHHSTTGGG----HHHHHHHHHHHHH-------